Protein AF-A0A9E8N334-F1 (afdb_monomer)

Sequence (58 aa):
MSGLLPICASCKKIRDDSGYWKQIEAYIREYSDATFTHGICPECVKNLYPGLVIDDEE

Mean predicted aligned error: 7.38 Å

pLDDT: mean 85.88, std 11.63, range [44.03, 95.94]

Secondary structure (DSSP, 8-state):
------B-TTT-PEE-TTS-EE-HHHHHHHHS-PPP-----HHHHHHH-GGG------

Foldseek 3Di:
DDDDFDADPPPRFTQDPVRDTHRPQVVCVVVDVDDDDDDADPVNCCVVPVPPDDPPPD

Radius of gyration: 17.04 Å; Cα contacts (8 Å, |Δi|>4): 39; chains: 1; bounding box: 42×27×40 Å

Solvent-accessible surface area (backbone atoms only — not comparable to full-atom values): 4011 Å² total; per-residue (Å²): 139,91,78,90,77,56,56,41,90,85,78,56,27,32,50,48,99,87,69,50,76,38,54,56,68,61,54,48,47,75,77,40,94,65,81,86,82,90,83,77,54,73,67,54,40,48,74,78,40,58,92,72,65,73,82,83,84,126

Structure (mmCIF, N/CA/C/O backbone):
data_AF-A0A9E8N334-F1
#
_entry.id   AF-A0A9E8N334-F1
#
loop_
_atom_site.group_PDB
_atom_site.id
_atom_site.type_symbol
_atom_site.label_atom_id
_atom_site.label_alt_id
_atom_site.label_comp_id
_atom_site.label_asym_id
_atom_site.label_entity_id
_atom_site.label_seq_id
_atom_site.pdbx_PDB_ins_code
_atom_site.Cartn_x
_atom_site.Cartn_y
_atom_site.Cartn_z
_atom_site.occupancy
_atom_site.B_iso_or_equiv
_atom_site.auth_seq_id
_atom_site.auth_comp_id
_atom_site.auth_asym_id
_atom_site.auth_atom_id
_atom_site.pdbx_PDB_model_num
ATOM 1 N N . MET A 1 1 ? -0.438 9.394 16.301 1.00 44.03 1 MET A N 1
ATOM 2 C CA . MET A 1 1 ? -1.448 8.348 16.569 1.00 44.03 1 MET A CA 1
ATOM 3 C C . MET A 1 1 ? -0.824 6.999 16.264 1.00 44.03 1 MET A C 1
ATOM 5 O O . MET A 1 1 ? -0.343 6.823 15.156 1.00 44.03 1 MET A O 1
ATOM 9 N N . SER A 1 2 ? -0.782 6.084 17.230 1.00 51.94 2 SER A N 1
ATOM 10 C CA . SER A 1 2 ? -0.328 4.703 17.030 1.00 51.94 2 SER A CA 1
ATOM 11 C C . SER A 1 2 ? -1.454 3.762 17.451 1.00 51.94 2 SER A C 1
ATOM 13 O O . SER A 1 2 ? -1.700 3.588 18.642 1.00 51.94 2 SER A O 1
ATOM 15 N N . GLY A 1 3 ? -2.158 3.206 16.469 1.00 75.81 3 GLY A N 1
ATOM 16 C CA . GLY A 1 3 ? -3.167 2.163 16.640 1.00 75.81 3 GLY A CA 1
ATOM 17 C C . GLY A 1 3 ? -2.836 1.001 15.710 1.00 75.81 3 GLY A C 1
ATOM 18 O O . GLY A 1 3 ? -2.362 1.220 14.595 1.00 75.81 3 GLY A O 1
ATOM 19 N N . LEU A 1 4 ? -3.020 -0.231 16.179 1.00 82.50 4 LEU A N 1
ATOM 20 C CA . LEU A 1 4 ? -2.805 -1.426 15.364 1.00 82.50 4 LEU A CA 1
ATOM 21 C C . LEU A 1 4 ? -3.973 -1.577 14.382 1.00 82.50 4 LEU A C 1
ATOM 23 O O . LEU A 1 4 ? -5.116 -1.695 14.815 1.00 82.50 4 LEU A O 1
ATOM 27 N N . LEU A 1 5 ? -3.686 -1.604 13.078 1.00 87.56 5 LEU A N 1
ATOM 28 C CA . LEU A 1 5 ? -4.690 -1.854 12.043 1.00 87.56 5 LEU A CA 1
ATOM 29 C C . LEU A 1 5 ? -4.679 -3.336 11.653 1.00 87.56 5 LEU A C 1
ATOM 31 O O . LEU A 1 5 ? -3.680 -3.810 11.105 1.00 87.56 5 LEU A O 1
ATOM 35 N N . PRO A 1 6 ? -5.754 -4.094 11.923 1.00 91.19 6 PRO A N 1
ATOM 36 C CA . PRO A 1 6 ? -5.836 -5.484 11.502 1.00 91.19 6 PRO A CA 1
ATOM 37 C C . PRO A 1 6 ? -5.949 -5.571 9.973 1.00 91.19 6 PRO A C 1
ATOM 39 O O . PRO A 1 6 ? -6.927 -5.109 9.384 1.00 91.19 6 PRO A O 1
ATOM 42 N N . ILE A 1 7 ? -4.960 -6.201 9.330 1.00 95.38 7 ILE A N 1
ATOM 43 C CA . ILE A 1 7 ? -4.934 -6.435 7.879 1.00 95.38 7 ILE A CA 1
ATOM 44 C C . ILE A 1 7 ? -5.098 -7.918 7.539 1.00 95.38 7 ILE A C 1
ATOM 46 O O . ILE A 1 7 ? -4.618 -8.799 8.254 1.00 95.38 7 ILE A O 1
ATOM 50 N N . CYS A 1 8 ? -5.747 -8.216 6.415 1.00 95.62 8 CYS A N 1
ATOM 51 C CA . CYS A 1 8 ? -5.836 -9.576 5.898 1.00 95.62 8 CYS A CA 1
ATOM 52 C C . CYS A 1 8 ? -4.468 -9.999 5.351 1.00 95.62 8 CYS A C 1
ATOM 54 O O . CYS A 1 8 ? -3.939 -9.364 4.439 1.00 95.62 8 CYS A O 1
ATOM 56 N N . ALA A 1 9 ? -3.911 -11.108 5.841 1.00 95.94 9 ALA A N 1
ATOM 57 C CA . ALA A 1 9 ? -2.609 -11.592 5.382 1.00 95.94 9 ALA A CA 1
ATOM 58 C C . ALA A 1 9 ? -2.580 -11.915 3.874 1.00 95.94 9 ALA A C 1
ATOM 60 O O . ALA A 1 9 ? -1.549 -11.703 3.235 1.00 95.94 9 ALA A O 1
ATOM 61 N N . SER A 1 10 ? -3.713 -12.365 3.316 1.00 95.94 10 SER A N 1
ATOM 62 C CA . SER A 1 10 ? -3.854 -12.762 1.910 1.00 95.94 10 SER A CA 1
ATOM 63 C C . SER A 1 10 ? -4.120 -11.575 0.977 1.00 95.94 10 SER A C 1
ATOM 65 O O . SER A 1 10 ? -3.336 -11.336 0.068 1.00 95.94 10 SER A O 1
ATOM 67 N N . CYS A 1 11 ? -5.186 -10.798 1.210 1.00 94.81 11 CYS A N 1
ATOM 68 C CA . CYS A 1 11 ? -5.610 -9.735 0.284 1.00 94.81 11 CYS A CA 1
ATOM 69 C C . CYS A 1 11 ? -5.274 -8.307 0.739 1.00 94.81 11 CYS A C 1
ATOM 71 O O . CYS A 1 11 ? -5.661 -7.353 0.072 1.00 94.81 11 CYS A O 1
ATOM 73 N N . LYS A 1 12 ? -4.604 -8.148 1.888 1.00 93.81 12 LYS A N 1
ATOM 74 C CA . LYS A 1 12 ? -4.163 -6.867 2.476 1.00 93.81 12 LYS A CA 1
ATOM 75 C C . LYS A 1 12 ? -5.263 -5.850 2.810 1.00 93.81 12 LYS A C 1
ATOM 77 O O . LYS A 1 12 ? -4.948 -4.770 3.287 1.00 93.81 12 LYS A O 1
ATOM 82 N N . LYS A 1 13 ? -6.545 -6.195 2.662 1.00 95.00 13 LYS A N 1
ATOM 83 C CA . LYS A 1 13 ? -7.665 -5.363 3.138 1.00 95.00 13 LYS A CA 1
ATOM 84 C C . LYS A 1 13 ? -7.560 -5.086 4.641 1.00 95.00 13 LYS A C 1
ATOM 86 O O . LYS A 1 13 ? -7.099 -5.950 5.386 1.00 95.00 13 LYS A O 1
ATOM 91 N N . ILE A 1 14 ? -8.036 -3.922 5.073 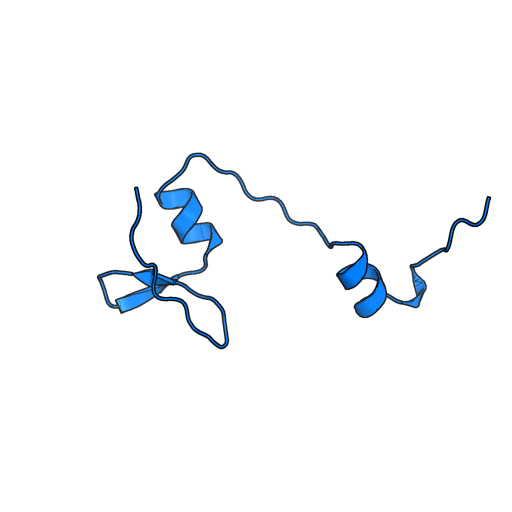1.00 93.88 14 ILE A N 1
ATOM 92 C CA . ILE A 1 14 ? -8.134 -3.516 6.481 1.00 93.88 14 ILE A CA 1
ATOM 93 C C . ILE A 1 14 ? -9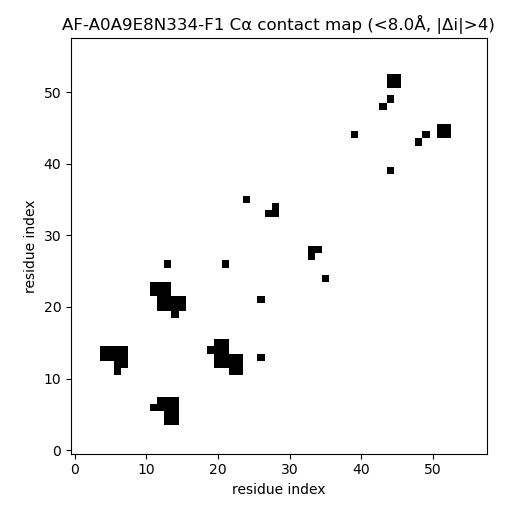.512 -3.909 7.009 1.00 93.88 14 ILE A C 1
ATOM 95 O O . ILE A 1 14 ? -10.513 -3.706 6.317 1.00 93.88 14 ILE A O 1
ATOM 99 N N . ARG A 1 15 ? -9.565 -4.475 8.218 1.00 92.56 15 ARG A N 1
ATOM 100 C CA . ARG A 1 15 ? -10.825 -4.709 8.930 1.00 92.56 15 ARG A CA 1
ATOM 101 C C . ARG A 1 15 ? -11.169 -3.482 9.768 1.00 92.56 15 ARG A C 1
ATOM 103 O O . ARG A 1 15 ? -10.358 -3.081 10.598 1.00 92.56 15 ARG A O 1
ATOM 110 N N . ASP A 1 16 ? -12.349 -2.918 9.554 1.00 84.31 16 ASP A N 1
ATOM 111 C CA . ASP A 1 16 ? -12.865 -1.829 10.385 1.00 84.31 16 ASP A CA 1
ATOM 112 C C . ASP A 1 16 ? -13.527 -2.340 11.678 1.00 84.31 16 ASP A C 1
ATOM 114 O O . ASP A 1 16 ? -13.680 -3.547 11.896 1.00 84.31 16 ASP A O 1
ATOM 118 N N . ASP A 1 17 ? -13.933 -1.408 12.540 1.00 83.19 17 ASP A N 1
ATOM 119 C CA . ASP A 1 17 ? -14.556 -1.706 13.836 1.00 83.19 17 ASP A CA 1
ATOM 120 C C . ASP A 1 17 ? -15.935 -2.375 13.708 1.00 83.19 17 ASP A C 1
ATOM 122 O O . ASP A 1 17 ? -16.409 -3.016 14.645 1.00 83.19 17 ASP A O 1
ATOM 126 N N . SER A 1 18 ? -16.571 -2.275 12.537 1.00 84.94 18 SER A N 1
ATOM 127 C CA . SER A 1 18 ? -17.831 -2.960 12.215 1.00 84.94 18 SER A CA 1
ATOM 128 C C . SER A 1 18 ? -17.607 -4.369 11.647 1.00 84.94 18 SER A C 1
ATOM 130 O O . SER A 1 18 ? -18.568 -5.085 11.364 1.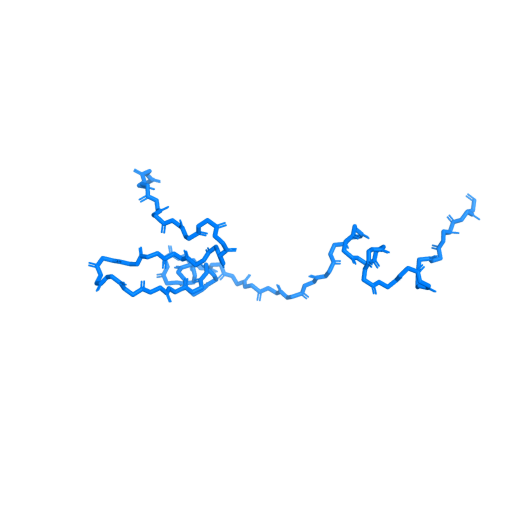00 84.94 18 SER A O 1
ATOM 132 N N . GLY A 1 19 ? -16.348 -4.790 11.490 1.00 82.81 19 GLY A N 1
ATOM 133 C CA . GLY A 1 19 ? -15.967 -6.098 10.965 1.00 82.81 19 GLY A CA 1
ATOM 134 C C . GLY A 1 19 ? -15.932 -6.182 9.437 1.00 82.81 19 GLY A C 1
ATOM 135 O O . GLY A 1 19 ? -15.681 -7.269 8.906 1.00 82.81 19 GLY A O 1
ATOM 136 N N . TYR A 1 20 ? -16.141 -5.075 8.721 1.00 88.69 20 TYR A N 1
ATOM 137 C CA . TYR A 1 20 ? -16.076 -5.049 7.262 1.00 88.69 20 TYR A CA 1
ATOM 138 C C . TYR A 1 20 ? -14.638 -4.912 6.767 1.00 88.69 20 TYR A C 1
ATOM 140 O O . TYR A 1 20 ? -13.788 -4.275 7.386 1.00 88.69 20 TYR A O 1
ATOM 148 N N . TRP A 1 21 ? -14.373 -5.513 5.606 1.00 94.00 21 TRP A N 1
ATOM 149 C CA . TRP A 1 21 ? -13.063 -5.482 4.963 1.00 94.00 21 TRP A CA 1
ATOM 150 C C . TRP A 1 21 ? -13.028 -4.436 3.856 1.00 94.00 21 TRP A C 1
ATOM 152 O O . TRP A 1 21 ? -13.639 -4.618 2.798 1.00 94.00 21 TRP A O 1
ATOM 162 N N . LYS A 1 22 ? -12.259 -3.372 4.074 1.00 92.31 22 LYS A N 1
ATOM 163 C CA . LYS A 1 22 ? -12.079 -2.262 3.134 1.00 92.31 22 LYS A CA 1
ATOM 164 C C . LYS A 1 22 ? -10.691 -2.311 2.493 1.00 92.31 22 LYS A C 1
ATOM 166 O O . LYS A 1 22 ? -9.744 -2.857 3.058 1.00 92.31 22 LYS A O 1
ATOM 171 N N . GLN A 1 23 ? -10.569 -1.759 1.288 1.00 93.44 23 GLN A N 1
ATOM 172 C CA . GLN A 1 23 ? -9.259 -1.531 0.674 1.00 93.44 23 GLN A CA 1
ATOM 173 C C . GLN A 1 23 ? -8.457 -0.501 1.481 1.00 93.44 23 GLN A C 1
ATOM 175 O O . GLN A 1 23 ? -9.040 0.372 2.128 1.00 93.44 23 GLN A O 1
ATOM 180 N N . ILE A 1 24 ? -7.128 -0.615 1.451 1.00 91.25 24 ILE A N 1
ATOM 181 C CA . ILE A 1 24 ? -6.231 0.254 2.226 1.00 91.25 24 ILE A CA 1
ATOM 182 C C . ILE A 1 24 ? -6.406 1.715 1.800 1.00 91.25 24 ILE A C 1
ATOM 184 O O . ILE A 1 24 ? -6.481 2.606 2.641 1.00 91.25 24 ILE A O 1
ATOM 188 N N . GLU A 1 25 ? -6.534 1.955 0.502 1.00 90.56 25 GLU A N 1
ATOM 189 C CA . GLU A 1 25 ? -6.699 3.273 -0.102 1.00 90.56 25 GLU A CA 1
ATOM 190 C C . GLU A 1 25 ? -7.973 3.960 0.399 1.00 90.56 25 GLU A C 1
ATOM 192 O O . GLU A 1 25 ? -7.963 5.154 0.691 1.00 90.56 25 GLU A O 1
ATOM 197 N N . ALA A 1 26 ? -9.064 3.198 0.542 1.00 89.25 26 ALA A N 1
ATOM 198 C CA . ALA A 1 26 ? -10.324 3.706 1.076 1.00 89.25 26 ALA A CA 1
ATOM 199 C C . ALA A 1 26 ? -10.176 4.133 2.541 1.00 89.25 26 ALA A C 1
ATOM 201 O O . ALA A 1 26 ? -10.626 5.214 2.905 1.00 89.25 26 ALA A O 1
ATOM 202 N N . TYR A 1 27 ? -9.494 3.321 3.354 1.00 88.38 27 TYR A N 1
ATOM 203 C CA . TYR A 1 27 ? -9.216 3.653 4.750 1.00 88.38 27 TYR A CA 1
ATOM 204 C C . TYR A 1 27 ? -8.342 4.911 4.860 1.00 88.38 27 TYR A C 1
ATOM 206 O O . TYR A 1 27 ? -8.680 5.844 5.575 1.00 88.38 27 TYR A O 1
ATOM 214 N N . ILE A 1 28 ? -7.234 4.990 4.119 1.00 88.19 28 ILE A N 1
ATOM 215 C CA . ILE A 1 28 ? -6.311 6.131 4.222 1.00 88.19 28 ILE A CA 1
ATOM 216 C C . ILE A 1 28 ? -6.978 7.438 3.768 1.00 88.19 28 ILE A C 1
ATOM 218 O O . ILE A 1 28 ? -6.764 8.462 4.410 1.00 88.19 28 ILE A O 1
ATOM 222 N N . ARG A 1 29 ? -7.813 7.415 2.720 1.00 89.44 29 ARG A N 1
ATOM 223 C CA . ARG A 1 29 ? -8.594 8.594 2.295 1.00 89.44 29 ARG A CA 1
ATOM 224 C C . ARG A 1 29 ? -9.605 9.063 3.347 1.00 89.44 29 ARG A C 1
ATOM 226 O O . ARG A 1 29 ? -9.903 10.246 3.403 1.00 89.44 29 ARG A O 1
ATOM 233 N N . GLU A 1 30 ? -10.155 8.152 4.149 1.00 86.75 30 GLU A N 1
ATOM 234 C CA . GLU A 1 30 ? -11.121 8.485 5.209 1.00 86.75 30 GLU A CA 1
ATOM 235 C C . GLU A 1 30 ? -10.442 9.184 6.403 1.00 86.75 30 GLU A C 1
ATOM 237 O O . GLU A 1 30 ? -11.053 10.029 7.053 1.00 86.75 30 GLU A O 1
ATOM 242 N N . TYR A 1 31 ? -9.166 8.875 6.662 1.00 86.00 31 TYR A N 1
ATOM 243 C CA . TYR A 1 31 ? -8.420 9.367 7.829 1.00 86.00 31 TYR A CA 1
ATOM 244 C C . TYR A 1 31 ? -7.238 10.299 7.489 1.00 86.00 31 TYR A C 1
ATOM 246 O O . TYR A 1 31 ? -6.447 10.626 8.377 1.00 86.00 31 TYR A O 1
ATOM 254 N N . SER A 1 32 ? -7.076 10.719 6.229 1.00 88.25 32 SER A N 1
ATOM 255 C CA . SER A 1 32 ? -6.027 11.654 5.796 1.00 88.25 32 SER A CA 1
ATOM 256 C C . SER A 1 32 ? -6.394 12.381 4.500 1.00 88.25 32 SER A C 1
ATOM 258 O O . SER A 1 32 ? -7.178 11.876 3.704 1.00 88.25 32 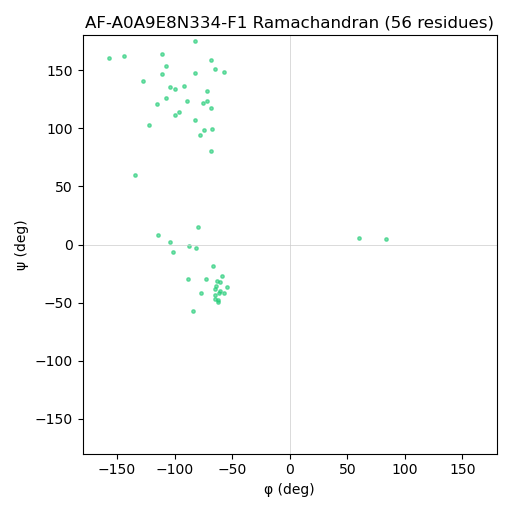SER A O 1
ATOM 260 N N . ASP A 1 33 ? -5.731 13.505 4.226 1.00 91.19 33 ASP A N 1
ATOM 261 C CA . ASP A 1 33 ? -5.869 14.249 2.963 1.00 91.19 33 ASP A CA 1
ATOM 262 C C . ASP A 1 33 ? -5.064 13.637 1.793 1.00 91.19 33 ASP A C 1
ATOM 264 O O . ASP A 1 33 ? -4.809 14.286 0.774 1.00 91.19 33 ASP A O 1
ATOM 268 N N . ALA A 1 34 ? -4.606 12.388 1.922 1.00 90.88 34 ALA A N 1
ATOM 269 C CA . ALA A 1 34 ? -3.784 11.749 0.904 1.00 90.88 34 ALA A CA 1
ATOM 270 C C . ALA A 1 34 ? -4.599 11.388 -0.351 1.00 90.88 34 ALA A C 1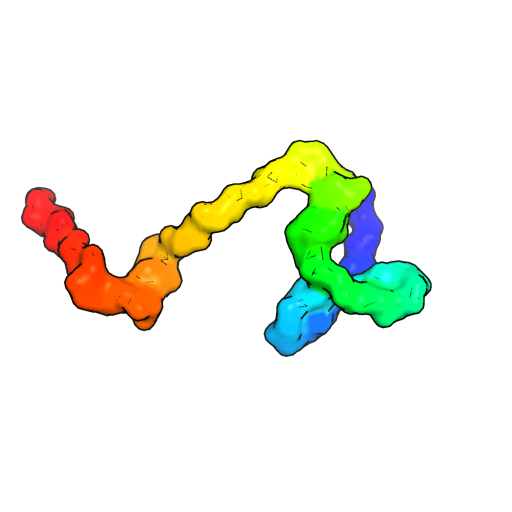
ATOM 272 O O . ALA A 1 34 ? -5.645 10.738 -0.291 1.00 90.88 34 ALA A O 1
ATOM 273 N N . THR A 1 35 ? -4.061 11.740 -1.520 1.00 88.06 35 THR A N 1
ATOM 274 C CA . THR A 1 35 ? -4.605 11.337 -2.824 1.00 88.06 35 THR A CA 1
ATOM 275 C C . THR A 1 35 ? -3.752 10.223 -3.422 1.00 88.06 35 THR A C 1
ATOM 277 O O . THR A 1 35 ? -2.527 10.295 -3.418 1.00 88.06 35 THR A O 1
ATOM 280 N N . PHE A 1 36 ? -4.405 9.193 -3.959 1.00 88.62 36 PHE A N 1
ATOM 281 C CA . PHE A 1 36 ? -3.739 8.045 -4.576 1.00 88.62 36 PHE A CA 1
ATOM 282 C C . PHE A 1 36 ? -3.730 8.174 -6.096 1.00 88.62 36 PHE A C 1
ATOM 284 O O . PHE A 1 36 ? -4.774 8.439 -6.698 1.00 88.62 36 PHE A O 1
ATOM 291 N N . THR A 1 37 ? -2.573 7.920 -6.701 1.00 91.44 37 THR A N 1
ATOM 292 C CA . THR A 1 37 ? -2.405 7.713 -8.144 1.00 91.44 37 THR A CA 1
ATOM 293 C C . THR A 1 37 ? -2.036 6.254 -8.415 1.00 91.44 37 THR A C 1
ATOM 295 O O . THR A 1 37 ? -1.653 5.520 -7.504 1.00 91.44 37 THR A O 1
ATOM 298 N N . HIS A 1 38 ? -2.169 5.820 -9.669 1.00 91.69 38 HIS A N 1
ATOM 299 C CA . HIS A 1 38 ? -1.805 4.466 -10.082 1.00 91.69 38 HIS A CA 1
ATOM 300 C C . HIS A 1 38 ? -0.522 4.514 -10.910 1.00 91.69 38 HIS A C 1
ATOM 302 O O . HIS A 1 38 ? -0.448 5.236 -11.902 1.00 91.69 38 HIS A O 1
ATOM 308 N N . GLY A 1 39 ? 0.476 3.734 -10.502 1.00 91.44 39 GLY A N 1
ATOM 309 C CA . GLY A 1 39 ? 1.736 3.550 -11.212 1.00 91.44 39 GLY A CA 1
ATOM 310 C C . GLY A 1 39 ? 2.222 2.112 -11.062 1.00 91.44 39 GLY A C 1
ATOM 311 O O . GLY A 1 39 ? 1.765 1.383 -10.182 1.00 91.44 39 GLY A O 1
ATOM 312 N N . ILE A 1 40 ? 3.142 1.699 -11.927 1.00 92.25 40 ILE A N 1
ATOM 313 C CA . ILE A 1 40 ? 3.779 0.380 -11.874 1.00 92.25 40 ILE A CA 1
ATOM 314 C C . ILE A 1 40 ? 5.257 0.624 -11.578 1.00 92.25 40 ILE A C 1
ATOM 316 O O . ILE A 1 40 ? 5.917 1.352 -12.315 1.00 92.25 40 ILE A O 1
ATOM 320 N N . CYS A 1 41 ? 5.774 0.075 -10.477 1.00 93.94 41 CYS A N 1
ATOM 321 C CA . CYS A 1 41 ? 7.188 0.241 -10.141 1.00 93.94 41 CYS A CA 1
ATOM 322 C C . CYS A 1 41 ? 8.083 -0.520 -11.143 1.00 93.94 41 CYS A C 1
ATOM 324 O O . CYS A 1 41 ? 7.611 -1.475 -11.766 1.00 93.94 41 CYS A O 1
ATOM 326 N N . PRO A 1 42 ? 9.375 -0.165 -11.274 1.00 90.12 42 PRO A N 1
ATOM 327 C CA . PRO A 1 42 ? 10.276 -0.820 -12.225 1.00 90.12 42 PRO A CA 1
ATOM 328 C C . PRO A 1 42 ? 10.343 -2.347 -12.078 1.00 90.12 42 PRO A C 1
ATOM 330 O O . PRO A 1 42 ? 10.402 -3.056 -13.075 1.00 90.12 42 PRO A O 1
ATOM 333 N N . GLU A 1 43 ? 10.276 -2.871 -10.851 1.00 93.25 43 GLU A N 1
ATOM 334 C CA . GLU A 1 43 ? 10.252 -4.318 -10.600 1.00 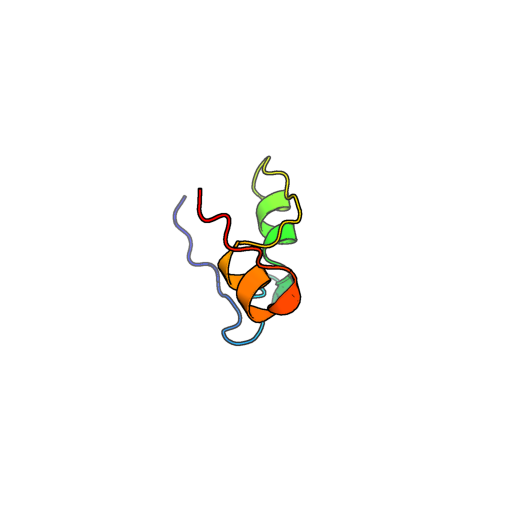93.25 43 GLU A CA 1
ATOM 335 C C . GLU A 1 43 ? 8.985 -4.975 -11.168 1.00 93.25 43 GLU A C 1
ATOM 337 O O . GLU A 1 43 ? 9.058 -5.968 -11.888 1.00 93.25 43 GLU A O 1
ATOM 342 N N . CYS A 1 44 ? 7.814 -4.385 -10.912 1.00 94.44 44 CYS A N 1
ATOM 343 C CA . CYS A 1 44 ? 6.557 -4.873 -11.469 1.00 94.44 44 CYS A CA 1
ATOM 344 C C . CYS A 1 44 ? 6.533 -4.761 -12.997 1.00 94.44 44 CYS A C 1
ATOM 346 O O . CYS A 1 44 ? 5.993 -5.653 -13.643 1.00 94.44 44 CYS A O 1
ATOM 348 N N . VAL A 1 45 ? 7.131 -3.719 -13.586 1.00 93.50 45 VAL A N 1
ATOM 349 C CA . VAL A 1 45 ? 7.269 -3.623 -15.049 1.00 93.50 45 VAL A CA 1
ATOM 350 C C . VAL A 1 45 ? 8.121 -4.776 -15.580 1.00 93.50 45 VAL A C 1
ATOM 352 O O . VAL A 1 45 ? 7.676 -5.463 -16.494 1.00 93.50 45 VAL A O 1
ATOM 355 N N . LYS A 1 46 ? 9.282 -5.051 -14.970 1.00 90.19 46 LYS A N 1
ATOM 356 C CA . LYS A 1 46 ? 10.151 -6.181 -15.348 1.00 90.19 46 LYS A CA 1
ATOM 357 C C . LYS A 1 46 ? 9.424 -7.526 -15.272 1.00 90.19 46 LYS A C 1
ATOM 359 O O . LYS A 1 46 ? 9.561 -8.349 -16.171 1.00 90.19 46 LYS A O 1
ATOM 364 N N . ASN A 1 47 ? 8.621 -7.728 -14.229 1.00 92.81 47 ASN A N 1
ATOM 365 C CA . ASN A 1 47 ? 7.910 -8.986 -14.003 1.00 92.81 47 ASN A CA 1
ATOM 366 C C . ASN A 1 47 ? 6.677 -9.160 -14.907 1.00 92.81 47 ASN A C 1
ATOM 368 O O . ASN A 1 47 ? 6.427 -10.259 -15.397 1.00 92.81 47 ASN A O 1
ATOM 372 N N . LEU A 1 48 ? 5.884 -8.103 -15.105 1.00 93.38 48 LEU A N 1
ATOM 373 C CA . LEU A 1 48 ? 4.617 -8.163 -15.848 1.00 93.38 48 LEU A CA 1
ATOM 374 C C . LEU A 1 48 ? 4.803 -7.936 -17.353 1.00 93.38 48 LEU A C 1
ATOM 376 O O . LE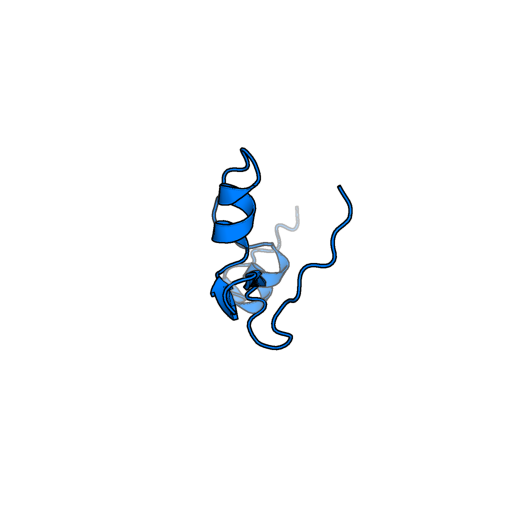U A 1 48 ? 4.035 -8.470 -18.151 1.00 93.38 48 LEU A O 1
ATOM 380 N N . TYR A 1 49 ? 5.813 -7.157 -17.739 1.00 92.12 49 TYR A N 1
ATOM 381 C CA . TYR A 1 49 ? 6.086 -6.752 -19.117 1.00 92.12 49 TYR A CA 1
ATOM 382 C C . TYR A 1 49 ? 7.576 -6.911 -19.464 1.00 92.12 49 TYR A C 1
ATOM 384 O O . TYR A 1 49 ? 8.232 -5.937 -19.839 1.00 92.12 49 TYR A O 1
ATOM 392 N N . PRO A 1 50 ? 8.133 -8.133 -19.386 1.00 85.50 50 PRO A N 1
ATOM 393 C CA . PRO A 1 50 ? 9.566 -8.358 -19.582 1.00 85.50 50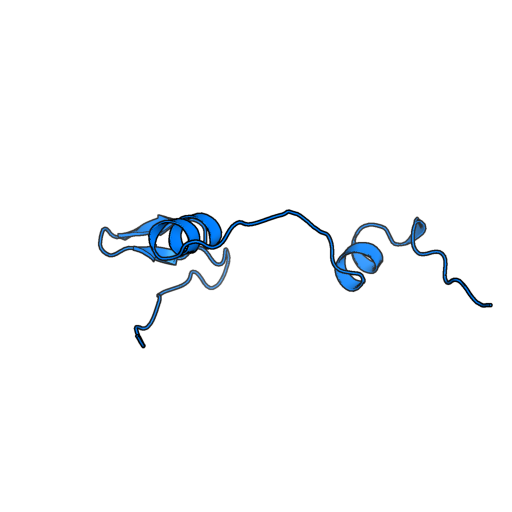 PRO A CA 1
ATOM 394 C C . PRO A 1 50 ? 10.076 -7.903 -20.960 1.00 85.50 50 PRO A C 1
ATOM 396 O O . PRO A 1 50 ? 11.232 -7.527 -21.083 1.00 85.50 50 PRO A O 1
ATOM 399 N N . GLY A 1 51 ? 9.222 -7.881 -21.991 1.00 85.19 51 GLY A N 1
ATOM 400 C CA . GLY A 1 51 ? 9.582 -7.421 -23.340 1.00 85.19 51 GLY A CA 1
ATOM 401 C C . GLY A 1 51 ? 9.558 -5.902 -23.556 1.00 85.19 51 GLY A C 1
ATOM 402 O O . GLY A 1 51 ? 9.854 -5.460 -24.660 1.00 85.19 51 GLY A O 1
ATOM 403 N N . LEU A 1 52 ? 9.167 -5.110 -22.549 1.00 80.62 52 LEU A N 1
ATOM 404 C CA . LEU A 1 52 ? 9.171 -3.639 -22.607 1.00 80.62 52 LEU A CA 1
ATOM 405 C C . LEU A 1 52 ? 10.362 -3.011 -21.875 1.00 80.62 52 LEU A C 1
ATOM 407 O O . LEU A 1 52 ? 10.530 -1.795 -21.925 1.00 80.62 52 LEU A O 1
ATOM 411 N N . VAL A 1 53 ? 11.166 -3.812 -21.175 1.00 70.88 53 VAL A N 1
ATOM 412 C CA . VAL A 1 53 ? 12.370 -3.328 -20.499 1.00 70.88 53 VAL A CA 1
ATOM 413 C C . VAL A 1 53 ? 13.442 -3.160 -21.569 1.00 70.88 53 VAL A C 1
ATOM 415 O O . VAL A 1 53 ? 14.090 -4.124 -21.964 1.00 70.88 53 VAL A O 1
ATOM 418 N N . ILE A 1 54 ? 13.566 -1.945 -22.095 1.00 67.00 54 ILE A N 1
ATOM 419 C CA . ILE A 1 54 ? 14.731 -1.549 -22.879 1.00 67.00 54 ILE A CA 1
ATOM 420 C C . ILE A 1 54 ? 15.777 -1.165 -21.838 1.00 67.00 54 ILE A C 1
ATOM 422 O O . ILE A 1 54 ? 15.601 -0.183 -21.119 1.00 67.00 54 ILE A O 1
ATOM 426 N N . ASP A 1 55 ? 16.797 -2.003 -21.670 1.00 67.44 55 ASP A N 1
ATOM 427 C CA . ASP A 1 55 ? 17.983 -1.603 -20.924 1.00 67.44 55 ASP A CA 1
ATOM 428 C C . ASP A 1 55 ? 18.669 -0.523 -21.773 1.00 67.44 55 ASP A C 1
A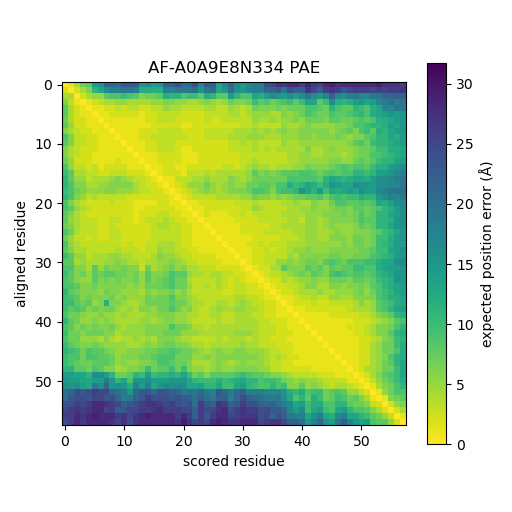TOM 430 O O . ASP A 1 55 ? 19.306 -0.825 -22.781 1.00 67.44 55 ASP A O 1
ATOM 434 N N . ASP A 1 56 ? 18.452 0.745 -21.418 1.00 63.84 56 ASP A N 1
ATOM 435 C CA . ASP A 1 56 ? 19.190 1.873 -21.985 1.00 63.84 56 ASP A CA 1
ATOM 436 C C . ASP A 1 56 ? 20.646 1.778 -21.485 1.00 63.84 56 ASP A C 1
ATOM 438 O O . ASP A 1 56 ? 21.027 2.391 -20.486 1.00 63.84 56 ASP A O 1
ATOM 442 N N . GLU A 1 57 ? 21.451 0.929 -22.130 1.00 60.66 57 GLU A N 1
ATOM 443 C CA . GLU A 1 57 ? 22.909 1.035 -22.091 1.00 60.66 57 GLU A CA 1
ATOM 444 C C . GLU A 1 57 ? 23.320 2.218 -22.981 1.00 60.66 57 GLU A C 1
ATOM 446 O O . GLU A 1 57 ? 23.390 2.088 -24.205 1.00 60.66 57 GLU A O 1
ATOM 451 N N . GLU A 1 58 ? 23.581 3.371 -22.359 1.00 52.94 58 GLU A N 1
ATOM 452 C CA . GLU A 1 58 ? 24.379 4.461 -22.943 1.00 52.94 58 GLU A CA 1
ATOM 453 C C . GLU A 1 58 ? 25.718 4.596 -22.205 1.00 52.94 58 GLU A C 1
ATOM 455 O O . GLU A 1 58 ? 25.709 4.689 -20.953 1.00 52.94 58 GLU A O 1
#